Protein AF-A0A1B6ISH2-F1 (afdb_monomer_lite)

pLDDT: mean 96.24, std 3.77, range [68.44, 98.75]

Secondary structure (DSSP, 8-state):
-PPPPTT--THHHHTT-HHHHHHHHHHHTTS-HHHHHHHHHHHHHH--SHHHHTT--HHHHHHHHTTTS-HHHHHHHHHHHHHHHHHS--SSGGGSTT--HHHHHHHHHHTSS-GGG----SHHHHHHHHHHHHHHHHHT--

Sequence (142 aa):
IPPRSPYSLVQEDLFDNPWQLLVATIFLTKTAAKRALPQLHKFLAQYSRPEDILQASYEDIDEYFKPLGLTNTRSHTIMRFTVEFLEKDWKYPRELYGIGKYGDDSYRMFCINEWRQVSPDDIPLTMYRNWLLENADRLGVD

Structure (mmCIF, N/CA/C/O backbone):
data_AF-A0A1B6ISH2-F1
#
_entry.id   AF-A0A1B6ISH2-F1
#
loop_
_atom_site.group_PDB
_atom_site.id
_atom_site.type_symbol
_atom_site.label_atom_id
_atom_site.label_alt_id
_atom_site.label_comp_id
_atom_site.label_asym_id
_atom_site.label_entity_id
_atom_site.label_seq_id
_atom_site.pdbx_PDB_ins_code
_atom_site.Cartn_x
_atom_site.Cartn_y
_atom_site.Cartn_z
_atom_site.occupancy
_atom_site.B_iso_or_equiv
_atom_site.auth_seq_id
_atom_site.auth_comp_id
_atom_site.auth_asym_id
_atom_site.auth_atom_id
_atom_site.pdbx_PDB_model_num
ATOM 1 N N . ILE A 1 1 ? 1.695 -12.691 -12.285 1.00 89.94 1 ILE A N 1
ATOM 2 C CA . ILE A 1 1 ? 2.273 -12.900 -10.935 1.00 89.94 1 ILE A CA 1
ATOM 3 C C . ILE A 1 1 ? 3.598 -12.152 -10.915 1.00 89.94 1 ILE A C 1
ATOM 5 O O . ILE A 1 1 ? 4.427 -12.459 -11.767 1.00 89.94 1 ILE A O 1
ATOM 9 N N . PRO A 1 2 ? 3.784 -11.157 -10.037 1.00 93.81 2 PRO A N 1
ATOM 10 C CA . PRO A 1 2 ? 5.050 -10.442 -9.922 1.00 93.81 2 PRO A CA 1
ATOM 11 C C . PRO A 1 2 ? 6.154 -11.400 -9.433 1.00 93.81 2 PRO A C 1
ATOM 13 O O . PRO A 1 2 ? 5.945 -12.126 -8.458 1.00 93.81 2 PRO A O 1
ATOM 16 N N . PRO A 1 3 ? 7.316 -11.467 -10.105 1.00 96.12 3 PRO A N 1
ATOM 17 C CA . PRO A 1 3 ? 8.380 -12.393 -9.733 1.00 96.12 3 PRO A CA 1
ATOM 18 C C . PRO A 1 3 ? 9.079 -11.958 -8.439 1.00 96.12 3 PRO A C 1
ATOM 20 O O . PRO A 1 3 ? 9.133 -10.772 -8.103 1.00 96.12 3 PRO A O 1
ATOM 23 N N . ARG A 1 4 ? 9.654 -12.930 -7.723 1.00 96.81 4 ARG A N 1
ATOM 24 C CA . ARG A 1 4 ? 10.389 -12.674 -6.479 1.00 96.81 4 ARG A CA 1
ATOM 25 C C . ARG A 1 4 ? 11.733 -12.025 -6.761 1.00 96.81 4 ARG A C 1
ATOM 27 O O . ARG A 1 4 ? 12.538 -12.588 -7.505 1.00 96.81 4 ARG A O 1
ATOM 34 N N . SER A 1 5 ? 11.980 -10.877 -6.145 1.00 97.19 5 SER A N 1
ATOM 35 C CA . SER A 1 5 ? 13.235 -10.146 -6.283 1.00 97.19 5 SER A CA 1
ATOM 36 C C . SER A 1 5 ? 14.203 -10.448 -5.134 1.00 97.19 5 SER A C 1
ATOM 38 O O . SER A 1 5 ? 13.795 -10.925 -4.072 1.00 97.19 5 SER A O 1
ATOM 40 N N . PRO A 1 6 ? 15.492 -10.096 -5.279 1.00 97.69 6 PRO A N 1
ATOM 41 C CA . PRO A 1 6 ? 16.447 -10.116 -4.170 1.00 97.69 6 PRO A CA 1
ATOM 42 C C . PRO A 1 6 ? 16.118 -9.128 -3.034 1.00 97.69 6 PRO A C 1
ATOM 44 O O . PRO A 1 6 ? 16.765 -9.176 -1.990 1.00 97.69 6 PRO A O 1
ATOM 47 N N . TYR A 1 7 ? 15.155 -8.217 -3.224 1.00 96.94 7 TYR A N 1
ATOM 48 C CA . TYR A 1 7 ? 14.840 -7.140 -2.279 1.00 96.94 7 TYR A CA 1
ATOM 49 C C . TYR A 1 7 ? 13.753 -7.507 -1.267 1.00 96.94 7 TYR A C 1
ATOM 51 O O . TYR A 1 7 ? 13.635 -6.822 -0.253 1.00 96.94 7 TYR A O 1
ATOM 59 N N . SER A 1 8 ? 13.001 -8.591 -1.507 1.00 95.56 8 SER A N 1
ATOM 60 C CA . SER A 1 8 ? 11.956 -9.099 -0.603 1.00 95.56 8 SER A CA 1
ATOM 61 C C . SER A 1 8 ? 10.955 -8.017 -0.183 1.00 95.56 8 SER A C 1
ATOM 63 O O . SER A 1 8 ? 10.713 -7.799 1.008 1.00 95.56 8 SER A O 1
ATOM 65 N N . LEU A 1 9 ? 10.407 -7.291 -1.160 1.00 97.81 9 LEU A N 1
ATOM 66 C CA . LEU A 1 9 ? 9.389 -6.284 -0.876 1.00 97.81 9 LEU A CA 1
ATOM 67 C C . LEU A 1 9 ? 8.098 -6.968 -0.423 1.00 97.81 9 LEU A C 1
ATOM 69 O O . LEU A 1 9 ? 7.683 -7.954 -1.021 1.00 97.81 9 LEU A O 1
ATOM 73 N N . VAL A 1 10 ? 7.416 -6.412 0.582 1.00 98.12 10 VAL A N 1
ATOM 74 C CA . VAL A 1 10 ? 6.152 -6.987 1.087 1.00 98.12 10 VAL A CA 1
ATOM 75 C C . VAL A 1 10 ? 5.063 -7.031 0.007 1.00 98.12 1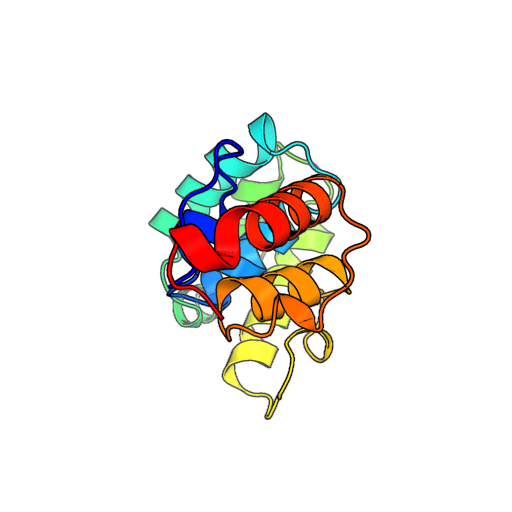0 VAL A C 1
ATOM 77 O O . VAL A 1 10 ? 4.186 -7.886 0.025 1.00 98.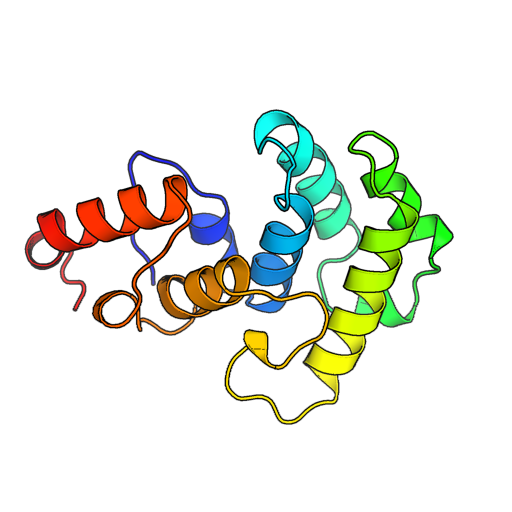12 10 VAL A O 1
ATOM 80 N N . GLN A 1 11 ? 5.142 -6.143 -0.986 1.00 98.44 11 GLN A N 1
ATOM 81 C CA . GLN A 1 11 ? 4.273 -6.142 -2.160 1.00 98.44 11 GLN A CA 1
ATOM 82 C C . GLN A 1 11 ? 4.375 -7.444 -2.974 1.00 98.44 11 GLN A C 1
ATOM 84 O O . GLN A 1 11 ? 3.390 -7.852 -3.582 1.00 98.44 11 GLN A O 1
ATOM 89 N N . GLU A 1 12 ? 5.530 -8.120 -2.962 1.00 98.12 12 GLU A N 1
ATOM 90 C CA . GLU A 1 12 ? 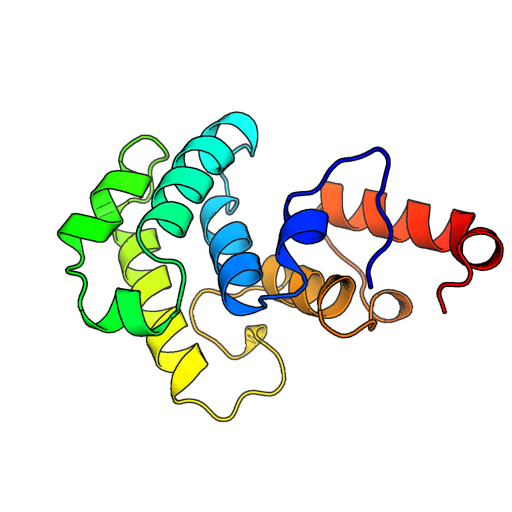5.721 -9.420 -3.619 1.00 98.12 12 GLU A CA 1
ATOM 91 C C . GLU A 1 12 ? 4.936 -10.548 -2.932 1.00 98.12 12 GLU A C 1
ATOM 93 O O . GLU A 1 12 ? 4.721 -11.591 -3.549 1.00 98.12 12 GLU A O 1
ATOM 98 N N . ASP A 1 13 ? 4.557 -10.370 -1.661 1.00 97.69 13 ASP A N 1
ATOM 99 C CA . ASP A 1 13 ? 3.774 -11.331 -0.871 1.00 97.69 13 ASP A CA 1
ATOM 100 C C . ASP A 1 13 ? 2.266 -11.040 -0.913 1.00 97.69 13 ASP A C 1
ATOM 102 O O . ASP A 1 13 ? 1.477 -11.952 -0.706 1.00 97.69 13 ASP A O 1
ATOM 106 N N . LEU A 1 14 ? 1.866 -9.785 -1.152 1.00 98.19 14 LEU A N 1
ATOM 107 C CA . LEU A 1 14 ? 0.476 -9.319 -1.002 1.00 98.19 14 LEU A CA 1
ATOM 108 C C . LEU A 1 14 ? -0.229 -9.004 -2.332 1.00 98.19 14 LEU A C 1
ATOM 110 O O . LEU A 1 14 ? -1.334 -8.465 -2.334 1.00 98.19 14 LEU A O 1
ATOM 114 N N . PHE A 1 15 ? 0.410 -9.267 -3.473 1.00 97.81 15 PHE A N 1
ATOM 115 C CA . PHE A 1 15 ? -0.084 -8.847 -4.791 1.00 97.81 15 PHE A CA 1
ATOM 116 C C . PHE A 1 15 ? -1.440 -9.451 -5.186 1.00 97.81 15 PHE A C 1
ATOM 118 O O . PHE A 1 15 ? -2.149 -8.885 -6.017 1.00 97.81 15 PHE A O 1
ATOM 125 N N . ASP A 1 16 ? -1.781 -10.615 -4.635 1.00 97.31 16 ASP A N 1
ATOM 126 C CA . ASP A 1 16 ? -3.029 -11.334 -4.887 1.00 97.31 16 ASP A CA 1
ATOM 127 C C . ASP A 1 16 ? -4.222 -10.711 -4.150 1.00 97.31 16 ASP A C 1
ATOM 129 O O . ASP A 1 16 ? -5.373 -10.944 -4.523 1.00 97.31 16 ASP A O 1
ATOM 133 N N . ASN A 1 17 ? -3.954 -9.857 -3.158 1.00 98.12 17 ASN A N 1
ATOM 134 C CA . ASN A 1 17 ? -4.952 -9.089 -2.436 1.00 98.12 17 ASN A CA 1
ATOM 135 C C . ASN A 1 17 ? -4.630 -7.582 -2.485 1.00 98.12 17 ASN A C 1
ATOM 137 O O . ASN A 1 17 ? -3.938 -7.051 -1.608 1.00 98.12 17 ASN A O 1
ATOM 141 N N . PRO A 1 18 ? -5.182 -6.850 -3.474 1.00 98.31 18 PRO A N 1
ATOM 142 C CA . PRO A 1 18 ? -4.941 -5.420 -3.629 1.00 98.31 18 PRO A CA 1
ATOM 143 C C . PRO A 1 18 ? -5.224 -4.578 -2.385 1.00 98.31 18 PRO A C 1
ATOM 145 O O . PRO A 1 18 ? -4.503 -3.613 -2.135 1.00 98.31 18 PRO A O 1
ATOM 148 N N . TRP A 1 19 ? -6.240 -4.933 -1.592 1.00 98.75 19 TRP A N 1
ATOM 149 C CA . TRP A 1 19 ? -6.550 -4.211 -0.359 1.00 98.75 19 TRP A CA 1
ATOM 150 C C . TRP A 1 19 ? -5.423 -4.373 0.667 1.00 98.75 19 TRP A C 1
ATOM 152 O O . TRP A 1 19 ? -4.921 -3.370 1.173 1.00 98.75 19 TRP A O 1
ATOM 162 N N . GLN A 1 20 ? -4.955 -5.603 0.914 1.00 98.75 20 GLN A N 1
ATOM 163 C CA . GLN A 1 20 ? -3.847 -5.842 1.848 1.00 98.75 20 GLN A CA 1
ATOM 164 C C . GLN A 1 20 ? -2.553 -5.165 1.383 1.00 98.75 20 GLN A C 1
ATOM 166 O O . GLN A 1 20 ? -1.850 -4.555 2.192 1.00 98.75 20 GLN A O 1
ATOM 171 N N . LEU A 1 21 ? -2.257 -5.211 0.079 1.00 98.75 21 LEU A N 1
ATOM 172 C CA . LEU A 1 21 ? -1.103 -4.522 -0.496 1.00 98.75 21 LEU A CA 1
ATOM 173 C C . LEU A 1 21 ? -1.182 -3.005 -0.273 1.00 98.75 21 LEU A C 1
ATOM 175 O O . LEU A 1 21 ? -0.202 -2.387 0.146 1.00 98.75 21 LEU A O 1
ATOM 179 N N . LEU A 1 22 ? -2.342 -2.390 -0.504 1.00 98.75 22 LEU A N 1
ATOM 180 C CA . LEU A 1 22 ? -2.534 -0.954 -0.290 1.00 98.75 22 LEU A CA 1
ATOM 181 C C . LEU A 1 22 ? -2.480 -0.585 1.199 1.00 98.75 22 LEU A C 1
ATOM 183 O O . LEU A 1 22 ? -1.820 0.396 1.552 1.00 98.75 22 LEU A O 1
ATOM 187 N N . VAL A 1 23 ? -3.044 -1.404 2.091 1.00 98.56 23 VAL A N 1
ATOM 188 C CA . VAL A 1 23 ? -2.864 -1.258 3.547 1.00 98.56 23 VAL A CA 1
ATOM 189 C C . VAL A 1 23 ? -1.380 -1.297 3.921 1.00 98.56 23 VAL A C 1
ATOM 191 O O . VAL A 1 23 ? -0.916 -0.443 4.682 1.00 98.56 23 VAL A O 1
ATOM 194 N N . ALA A 1 24 ? -0.597 -2.212 3.344 1.00 98.50 24 ALA A N 1
ATOM 195 C CA . ALA A 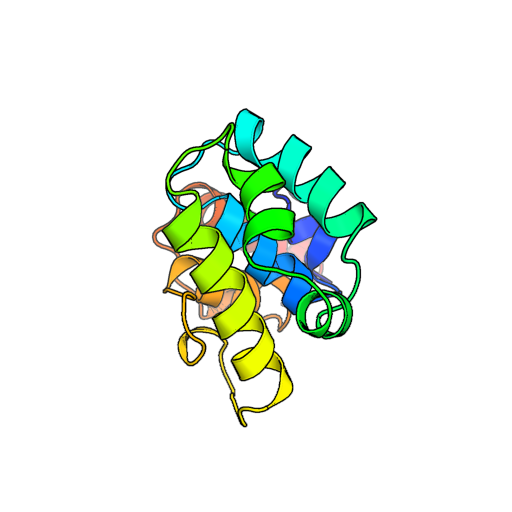1 24 ? 0.845 -2.268 3.575 1.00 98.50 24 ALA A CA 1
ATOM 196 C C . ALA A 1 24 ? 1.542 -0.955 3.180 1.00 98.50 24 ALA A C 1
ATOM 198 O O . ALA A 1 24 ? 2.407 -0.469 3.913 1.00 98.50 24 ALA A O 1
ATOM 199 N N . THR A 1 25 ? 1.123 -0.319 2.080 1.00 98.31 25 THR A N 1
ATOM 200 C CA . THR A 1 25 ? 1.679 0.980 1.654 1.00 98.31 25 THR A CA 1
ATOM 201 C C . THR A 1 25 ? 1.353 2.110 2.643 1.00 98.31 25 THR A C 1
ATOM 203 O O . THR A 1 25 ? 2.205 2.964 2.916 1.00 98.31 25 THR A O 1
ATOM 206 N N . ILE A 1 26 ? 0.171 2.081 3.272 1.00 97.88 26 ILE A N 1
ATOM 207 C CA . ILE A 1 26 ? -0.209 3.016 4.345 1.00 97.88 26 ILE A CA 1
ATOM 208 C C . ILE A 1 26 ? 0.676 2.792 5.584 1.00 97.88 26 ILE A C 1
ATOM 210 O O . ILE A 1 26 ? 1.184 3.754 6.168 1.00 97.88 26 ILE A O 1
ATOM 214 N N . PHE A 1 27 ? 0.940 1.536 5.960 1.00 97.81 27 PHE A N 1
ATOM 215 C CA . PHE A 1 27 ? 1.840 1.195 7.071 1.00 97.81 27 PHE A CA 1
ATOM 216 C C . PHE A 1 27 ? 3.283 1.666 6.840 1.00 97.81 27 PHE A C 1
ATOM 218 O O . PHE A 1 27 ? 3.934 2.118 7.785 1.00 97.81 27 PHE A O 1
ATOM 225 N N . LEU A 1 28 ? 3.770 1.576 5.601 1.00 96.81 28 LEU A N 1
ATOM 226 C CA . LEU A 1 28 ? 5.135 1.943 5.204 1.00 96.81 28 LEU A CA 1
ATOM 227 C C . LEU A 1 28 ? 5.325 3.450 4.974 1.00 96.81 28 LEU A C 1
ATOM 229 O O . LEU A 1 28 ? 6.456 3.932 4.896 1.00 96.81 28 LEU A O 1
ATOM 233 N N . THR A 1 29 ? 4.242 4.229 4.930 1.00 93.00 29 THR A N 1
ATOM 234 C CA . THR A 1 29 ? 4.325 5.679 4.734 1.00 93.00 29 THR A CA 1
ATOM 235 C C . THR A 1 29 ? 5.113 6.333 5.871 1.00 93.00 29 THR A C 1
ATOM 237 O O . THR A 1 29 ? 4.724 6.279 7.041 1.00 93.00 29 THR A O 1
ATOM 240 N N . LYS A 1 30 ? 6.251 6.951 5.518 1.00 90.38 30 LYS A N 1
ATOM 241 C CA . LYS A 1 30 ? 7.195 7.601 6.449 1.00 90.38 30 LYS A CA 1
ATOM 242 C C . LYS A 1 30 ? 7.644 6.698 7.612 1.00 90.38 30 LYS A C 1
ATOM 244 O O . LYS A 1 30 ? 8.052 7.198 8.658 1.00 90.38 30 LYS A O 1
ATOM 249 N N . THR A 1 31 ? 7.587 5.376 7.437 1.00 93.44 31 THR A N 1
ATOM 250 C CA . THR A 1 31 ? 7.901 4.398 8.483 1.00 93.44 31 THR A CA 1
ATOM 251 C C . THR A 1 31 ? 8.827 3.325 7.925 1.00 93.44 31 THR A C 1
ATOM 253 O O . THR A 1 31 ? 8.524 2.687 6.925 1.00 93.44 31 THR A O 1
ATOM 256 N N . ALA A 1 32 ? 9.958 3.082 8.591 1.00 94.25 32 ALA A N 1
ATOM 257 C CA . ALA A 1 32 ? 10.883 2.032 8.174 1.00 94.25 32 ALA A CA 1
ATOM 258 C C . ALA A 1 32 ? 10.217 0.644 8.223 1.00 94.25 32 ALA A C 1
ATOM 260 O O . ALA A 1 32 ? 9.622 0.278 9.243 1.00 94.25 32 ALA A O 1
ATOM 261 N N . ALA A 1 33 ? 10.402 -0.158 7.169 1.00 95.62 33 ALA A N 1
ATOM 262 C CA . ALA A 1 33 ? 9.811 -1.493 7.039 1.00 95.62 33 ALA A CA 1
ATOM 263 C C . ALA A 1 33 ? 10.065 -2.385 8.266 1.00 95.62 33 ALA A C 1
ATOM 265 O O . ALA A 1 33 ? 9.136 -2.990 8.792 1.00 95.62 33 ALA A O 1
ATOM 266 N N . LYS A 1 34 ? 11.285 -2.365 8.822 1.00 96.12 34 LYS A N 1
ATOM 267 C CA . LYS A 1 34 ? 11.650 -3.122 10.037 1.00 96.12 34 LYS A CA 1
ATOM 268 C C . LYS A 1 34 ? 10.720 -2.861 11.233 1.00 96.12 34 LYS A C 1
ATOM 270 O O . LYS A 1 34 ? 10.548 -3.740 12.071 1.00 96.12 34 LYS A O 1
ATOM 275 N N . ARG A 1 35 ? 10.141 -1.659 11.337 1.00 96.50 35 ARG A N 1
ATOM 276 C CA . ARG A 1 35 ? 9.168 -1.307 12.383 1.00 96.50 35 ARG A CA 1
ATOM 277 C C . ARG A 1 35 ? 7.731 -1.572 11.941 1.00 96.50 35 ARG A C 1
ATOM 279 O O . ARG A 1 35 ? 6.943 -2.045 12.752 1.00 96.50 35 ARG A O 1
ATOM 286 N N . ALA A 1 36 ? 7.402 -1.259 10.689 1.00 97.38 36 ALA A N 1
ATOM 287 C CA . ALA A 1 36 ? 6.044 -1.367 10.162 1.00 97.38 36 ALA A CA 1
ATOM 288 C C . ALA A 1 36 ? 5.581 -2.822 9.991 1.00 97.38 36 ALA A C 1
ATOM 290 O O . ALA A 1 36 ? 4.481 -3.154 10.424 1.00 97.38 36 ALA A O 1
ATOM 291 N N . LEU A 1 37 ? 6.419 -3.692 9.416 1.00 97.88 37 LEU A N 1
ATOM 292 C CA . LEU A 1 37 ? 6.029 -5.053 9.029 1.00 97.88 37 LEU A CA 1
ATOM 293 C C . LEU A 1 37 ? 5.526 -5.910 10.203 1.00 97.88 37 LEU A C 1
ATOM 295 O O . LEU A 1 37 ? 4.467 -6.513 10.062 1.00 97.88 37 LEU A O 1
ATOM 299 N N . PRO A 1 38 ? 6.163 -5.926 11.395 1.00 98.19 38 PRO A N 1
ATOM 300 C CA . PRO A 1 38 ? 5.627 -6.683 12.526 1.00 98.19 38 PRO A CA 1
ATOM 301 C C . PRO A 1 38 ? 4.216 -6.254 12.950 1.00 98.19 38 PRO A C 1
ATOM 303 O O . PRO A 1 38 ? 3.437 -7.092 13.395 1.00 98.19 38 PRO A O 1
ATOM 306 N N . GLN A 1 39 ? 3.881 -4.964 12.832 1.00 98.31 39 GLN A N 1
ATOM 307 C CA . GLN A 1 39 ? 2.536 -4.471 13.148 1.00 98.31 39 GLN A CA 1
ATOM 308 C C . GLN A 1 39 ? 1.557 -4.740 12.011 1.00 98.31 39 GLN A C 1
ATOM 310 O O . GLN A 1 39 ? 0.431 -5.136 12.282 1.00 98.31 39 GLN A O 1
ATOM 315 N N . LEU A 1 40 ? 2.000 -4.606 10.759 1.00 98.38 40 LEU A N 1
ATOM 316 C CA . LEU A 1 40 ? 1.214 -4.974 9.586 1.00 98.38 40 LEU A CA 1
ATOM 317 C C . LEU A 1 40 ? 0.799 -6.450 9.638 1.00 98.38 40 LEU A C 1
ATOM 319 O O . LEU A 1 40 ? -0.364 -6.754 9.429 1.00 98.38 40 LEU A O 1
ATOM 323 N N . HIS A 1 41 ? 1.712 -7.368 9.966 1.00 98.38 41 HIS A N 1
ATOM 324 C CA . HIS A 1 41 ? 1.376 -8.791 10.064 1.00 98.38 41 HIS A CA 1
ATOM 325 C C . HIS A 1 41 ? 0.353 -9.075 11.168 1.00 98.38 41 HIS A C 1
ATOM 327 O O . HIS A 1 41 ? -0.561 -9.864 10.957 1.00 98.38 41 HIS A O 1
ATOM 333 N N . LYS A 1 42 ? 0.469 -8.413 12.328 1.00 98.38 42 LYS A N 1
ATOM 334 C CA . LYS A 1 42 ? -0.543 -8.511 13.392 1.00 98.38 42 LYS A CA 1
ATOM 335 C C . LYS A 1 42 ? -1.888 -7.955 12.934 1.00 98.38 42 LYS A C 1
ATOM 337 O O . LYS A 1 42 ? -2.910 -8.583 13.176 1.00 98.38 42 LYS A O 1
ATOM 342 N N . PHE A 1 43 ? -1.867 -6.808 12.260 1.00 98.38 43 PHE A N 1
ATOM 343 C CA . PHE A 1 43 ? -3.057 -6.169 11.715 1.00 98.38 43 PHE A CA 1
ATOM 344 C C . PHE A 1 43 ? -3.754 -7.084 10.705 1.00 98.38 43 PHE A C 1
ATOM 346 O O . PHE A 1 43 ? -4.936 -7.342 10.861 1.00 98.38 43 PHE A O 1
ATOM 353 N N . LEU A 1 44 ? -3.029 -7.641 9.732 1.00 98.31 44 LEU A N 1
ATOM 354 C CA . LEU A 1 44 ? -3.593 -8.518 8.697 1.00 98.31 44 LEU A CA 1
ATOM 355 C C . LEU A 1 44 ? -4.013 -9.898 9.221 1.00 98.31 44 LEU A C 1
ATOM 357 O O . LEU A 1 44 ? -4.884 -10.535 8.635 1.00 98.31 44 LEU A O 1
ATOM 361 N N . ALA A 1 45 ? -3.424 -10.362 10.327 1.00 98.00 45 ALA A N 1
ATOM 362 C CA . ALA A 1 45 ? -3.890 -11.564 11.014 1.00 98.00 45 ALA A CA 1
ATOM 363 C C . ALA A 1 45 ? -5.252 -11.351 11.696 1.00 98.00 45 ALA A C 1
ATOM 365 O O . ALA A 1 45 ? -6.029 -12.296 11.797 1.00 98.00 45 ALA A O 1
ATOM 366 N N . GLN A 1 46 ? -5.534 -10.126 12.156 1.00 98.00 46 GLN A N 1
ATOM 367 C CA . GLN A 1 46 ? -6.813 -9.755 12.763 1.00 98.00 46 GLN A CA 1
ATOM 368 C C . GLN A 1 46 ? -7.853 -9.315 11.721 1.00 98.00 46 GLN A C 1
ATOM 370 O O . GLN A 1 46 ? -9.022 -9.672 11.832 1.00 98.00 46 GLN A O 1
ATOM 375 N N . TYR A 1 47 ? -7.427 -8.537 10.726 1.00 97.88 47 TYR A N 1
ATOM 376 C CA . TYR A 1 47 ? -8.246 -7.952 9.668 1.00 97.88 47 TYR A CA 1
ATOM 377 C C . TYR A 1 47 ? -7.727 -8.449 8.321 1.00 97.88 47 TYR A C 1
ATOM 379 O O . TYR A 1 47 ? -6.864 -7.840 7.686 1.00 97.88 47 TYR A O 1
ATOM 387 N N . SER A 1 48 ? -8.231 -9.606 7.910 1.00 95.56 48 SER A N 1
ATOM 388 C CA . SER A 1 48 ? -7.794 -10.280 6.684 1.00 95.56 48 SER A CA 1
ATOM 389 C C . SER A 1 48 ? -8.534 -9.773 5.446 1.00 95.56 48 SER A C 1
ATOM 391 O O . SER A 1 48 ? -8.042 -9.902 4.319 1.00 95.56 48 SER A O 1
ATOM 393 N N . ARG A 1 49 ? -9.710 -9.175 5.656 1.00 97.00 49 ARG A N 1
ATOM 394 C CA . ARG A 1 49 ? -10.612 -8.681 4.626 1.00 97.00 49 ARG A CA 1
ATOM 395 C C . ARG A 1 49 ? -11.005 -7.223 4.878 1.00 97.00 49 ARG A C 1
ATOM 397 O O . ARG A 1 49 ? -11.075 -6.803 6.034 1.00 97.00 49 ARG A O 1
ATOM 404 N N . PRO A 1 50 ? -11.340 -6.460 3.824 1.00 97.62 50 PRO A N 1
ATOM 405 C CA . PRO A 1 50 ? -11.793 -5.081 3.983 1.00 97.62 50 PRO A CA 1
ATOM 406 C C . PRO A 1 50 ? -13.061 -4.963 4.845 1.00 97.62 50 PRO A C 1
ATOM 408 O O . PRO A 1 50 ? -13.192 -4.007 5.605 1.00 97.62 50 PRO A O 1
ATOM 411 N N . GLU A 1 51 ? -13.975 -5.936 4.801 1.00 97.50 51 GLU A N 1
ATOM 412 C CA . GLU A 1 51 ? -15.207 -5.897 5.600 1.00 97.50 51 GLU A CA 1
ATOM 413 C C . GLU A 1 51 ? -14.951 -6.008 7.110 1.00 97.50 51 GLU A C 1
ATOM 415 O O . GLU A 1 51 ? -15.753 -5.501 7.896 1.00 97.50 51 GLU A O 1
ATOM 420 N N . ASP A 1 52 ? -13.820 -6.593 7.520 1.00 97.56 52 ASP A N 1
ATOM 421 C CA . ASP A 1 52 ? -13.441 -6.691 8.933 1.00 97.56 52 ASP A CA 1
ATOM 422 C C . ASP A 1 52 ? -13.227 -5.285 9.538 1.00 97.56 52 ASP A C 1
ATOM 424 O O . ASP A 1 52 ? -13.519 -5.051 10.711 1.00 97.56 52 ASP A O 1
ATOM 428 N N . ILE A 1 53 ? -12.785 -4.315 8.724 1.00 97.56 53 ILE A N 1
ATOM 429 C CA . ILE A 1 53 ? -12.589 -2.915 9.139 1.00 97.56 53 ILE A CA 1
ATOM 430 C C . ILE A 1 53 ? -13.911 -2.200 9.395 1.00 97.56 53 ILE A C 1
ATOM 432 O O . ILE A 1 53 ? -13.969 -1.331 10.261 1.00 97.56 53 ILE A O 1
ATOM 436 N N . LEU A 1 54 ? -14.982 -2.569 8.688 1.00 94.25 54 LEU A N 1
ATOM 437 C CA . LEU A 1 54 ? -16.297 -1.944 8.864 1.00 94.25 54 LEU A CA 1
ATOM 438 C C . LEU A 1 54 ? -16.909 -2.239 10.241 1.00 94.25 54 LEU A C 1
ATOM 440 O O . LEU A 1 54 ? -17.842 -1.557 10.654 1.00 94.25 54 LEU A O 1
ATOM 444 N N . GLN A 1 55 ? -16.398 -3.261 10.931 1.00 94.81 55 GLN A N 1
ATOM 445 C CA . GLN A 1 55 ? -16.817 -3.649 12.279 1.00 94.81 55 GLN A CA 1
ATOM 446 C C . GLN A 1 55 ? -15.834 -3.190 13.367 1.00 94.81 55 GLN A C 1
ATOM 448 O O . GLN A 1 55 ? -16.113 -3.373 14.551 1.00 94.81 55 GLN A O 1
ATOM 453 N N . ALA A 1 56 ? -14.686 -2.621 12.991 1.00 95.94 56 ALA A N 1
ATOM 454 C CA . ALA A 1 56 ? -13.674 -2.148 13.929 1.00 95.94 56 ALA A CA 1
ATOM 455 C C . ALA A 1 56 ? -13.977 -0.721 14.412 1.00 95.94 56 ALA A C 1
ATOM 457 O O . ALA A 1 56 ? -14.605 0.068 13.706 1.00 95.94 56 ALA A O 1
ATOM 458 N N . SER A 1 57 ? -13.486 -0.366 15.599 1.00 96.12 57 SER A N 1
ATOM 459 C CA . SER A 1 57 ? -13.415 1.031 16.040 1.00 96.12 57 SER A CA 1
ATOM 460 C C . SER A 1 57 ? -12.093 1.688 15.613 1.00 96.12 57 SER A C 1
ATOM 462 O O . SER A 1 57 ? -11.125 1.004 15.261 1.00 96.12 57 SER A O 1
ATOM 464 N N . TYR A 1 58 ? -12.020 3.024 15.657 1.00 94.31 58 TYR A N 1
ATOM 465 C CA . TYR A 1 58 ? -10.750 3.731 15.439 1.00 94.31 58 TYR A CA 1
ATOM 466 C C . TYR A 1 58 ? -9.715 3.325 16.492 1.00 94.31 58 TYR A C 1
ATOM 468 O O . TYR A 1 58 ? -8.546 3.135 16.161 1.00 94.31 58 TYR A O 1
ATOM 476 N N . GLU A 1 59 ? -10.159 3.146 17.736 1.00 95.12 59 GLU A N 1
ATOM 477 C CA . GLU A 1 59 ? -9.339 2.769 18.879 1.00 95.12 59 GLU A CA 1
ATOM 478 C C . GLU A 1 59 ? -8.693 1.390 18.686 1.00 95.12 59 GLU A C 1
ATOM 480 O O . GLU A 1 59 ? -7.501 1.237 18.957 1.00 95.12 59 GLU A O 1
ATOM 485 N N . ASP A 1 60 ? -9.433 0.415 18.143 1.00 95.88 60 ASP A N 1
ATOM 486 C CA . ASP A 1 60 ? -8.891 -0.917 17.842 1.00 95.88 60 ASP A CA 1
ATOM 487 C C . ASP A 1 60 ? -7.762 -0.843 16.803 1.00 95.88 60 ASP A C 1
ATOM 489 O O . ASP A 1 60 ? -6.725 -1.498 16.932 1.00 95.88 60 ASP A O 1
ATOM 493 N N . ILE A 1 61 ? -7.940 -0.014 15.770 1.00 96.62 61 ILE A N 1
ATOM 494 C CA . ILE A 1 61 ? -6.954 0.163 14.696 1.00 96.62 61 ILE A CA 1
ATOM 495 C C . ILE A 1 61 ? -5.750 0.986 15.183 1.00 96.62 61 ILE A C 1
ATOM 497 O O . ILE A 1 61 ? -4.609 0.730 14.781 1.00 96.62 61 ILE A O 1
ATOM 501 N N . ASP A 1 62 ? -5.972 1.959 16.066 1.00 95.69 62 ASP A N 1
ATOM 502 C CA . ASP A 1 62 ? -4.924 2.804 16.637 1.00 95.69 62 ASP A CA 1
ATOM 503 C C . ASP A 1 62 ? -3.846 1.980 17.359 1.00 95.69 62 ASP A C 1
ATOM 505 O O . ASP A 1 62 ? -2.661 2.328 17.288 1.00 95.69 62 ASP A O 1
ATOM 509 N N . GLU A 1 63 ? -4.202 0.859 17.998 1.00 96.00 63 GLU A N 1
ATOM 510 C CA . GLU A 1 63 ? -3.250 -0.011 18.707 1.00 96.00 63 GLU A CA 1
ATOM 511 C C . GLU A 1 63 ? -2.063 -0.450 17.832 1.00 96.00 63 GLU A C 1
ATOM 513 O O . GLU A 1 63 ? -0.914 -0.468 18.289 1.00 96.00 63 GLU A O 1
ATOM 518 N N . TYR A 1 64 ? -2.301 -0.717 16.546 1.00 96.62 64 TYR A N 1
ATOM 519 C CA . TYR A 1 64 ? -1.263 -1.144 15.599 1.00 96.62 64 TYR A CA 1
ATOM 520 C C . TYR A 1 64 ? -0.315 -0.006 15.207 1.00 96.62 64 TYR A C 1
ATOM 522 O O . TYR A 1 64 ? 0.824 -0.232 14.779 1.00 96.62 64 TYR A O 1
ATOM 530 N N . PHE A 1 65 ? -0.761 1.237 15.373 1.00 94.56 65 PHE A N 1
ATOM 531 C CA . PHE A 1 65 ? -0.030 2.424 14.957 1.00 94.56 65 PHE A CA 1
ATOM 532 C C . PHE A 1 65 ? 0.659 3.169 16.098 1.00 94.56 65 PHE A C 1
ATOM 534 O O . PHE A 1 65 ? 1.660 3.844 15.830 1.00 94.56 65 PHE A O 1
ATOM 541 N N . LYS A 1 66 ? 0.230 2.976 17.354 1.00 92.56 66 LYS A N 1
ATOM 542 C CA . LYS A 1 66 ? 0.897 3.503 18.559 1.00 92.56 66 LYS A CA 1
ATOM 543 C C . LYS A 1 66 ? 2.426 3.364 18.534 1.00 92.56 66 LYS A C 1
ATOM 545 O O . LYS A 1 66 ? 3.104 4.370 18.751 1.00 92.56 66 LYS A O 1
ATOM 550 N N . PRO A 1 67 ? 3.018 2.193 18.216 1.00 91.44 67 PRO A N 1
ATOM 551 C CA . PRO A 1 67 ? 4.470 2.046 18.226 1.00 91.44 67 PRO A CA 1
ATOM 552 C C . PRO A 1 67 ? 5.170 2.646 17.002 1.00 91.44 67 PRO A C 1
ATOM 554 O O . PRO A 1 67 ? 6.400 2.634 16.973 1.00 91.44 67 PRO A O 1
ATOM 557 N N . LEU A 1 68 ? 4.452 3.132 15.980 1.00 91.38 68 LEU A N 1
ATOM 558 C CA . LEU A 1 68 ? 5.056 3.697 14.763 1.00 91.38 68 LEU A CA 1
ATOM 559 C C . LEU A 1 68 ? 4.815 5.214 14.605 1.00 91.38 68 LEU A C 1
ATOM 561 O O . LEU A 1 68 ? 5.542 5.845 13.843 1.00 91.38 68 LEU A O 1
ATOM 565 N N . GLY A 1 69 ? 3.875 5.806 15.354 1.00 86.25 69 GLY A N 1
ATOM 566 C CA . GLY A 1 69 ? 3.526 7.235 15.297 1.00 86.25 69 GLY A CA 1
ATOM 567 C C . GLY A 1 69 ? 2.414 7.548 14.289 1.00 86.25 69 GLY A C 1
ATOM 568 O O . GLY A 1 69 ? 1.904 6.650 13.631 1.00 86.25 69 GLY A O 1
ATOM 569 N N . LEU A 1 70 ? 1.999 8.815 14.161 1.00 84.06 70 LEU A N 1
ATOM 570 C CA . LEU A 1 70 ? 0.905 9.229 13.253 1.00 84.06 70 LEU A CA 1
ATOM 571 C C . LEU A 1 70 ? -0.388 8.406 13.432 1.00 84.06 70 LEU A C 1
ATOM 573 O O . LEU A 1 70 ? -1.080 8.120 12.456 1.00 84.06 70 LEU A O 1
ATOM 577 N N . THR A 1 71 ? -0.661 7.979 14.666 1.00 82.19 71 THR A N 1
ATOM 578 C CA . THR A 1 71 ? -1.661 6.960 15.007 1.00 82.19 71 THR A CA 1
ATOM 579 C C . THR A 1 71 ? -3.036 7.304 14.447 1.00 82.19 71 THR A C 1
ATOM 581 O O . THR A 1 71 ? -3.473 6.676 13.485 1.00 82.19 71 THR A O 1
ATOM 584 N N . ASN A 1 72 ? -3.626 8.396 14.936 1.00 85.44 72 ASN A N 1
ATOM 585 C CA . ASN A 1 72 ? -4.982 8.798 14.575 1.00 85.44 72 ASN A CA 1
ATOM 586 C C . ASN A 1 72 ? -5.104 9.081 13.073 1.00 85.44 72 ASN A C 1
ATOM 588 O O . ASN A 1 72 ? -6.086 8.724 12.439 1.00 85.44 72 ASN A O 1
ATOM 592 N N . THR A 1 73 ? -4.088 9.699 12.460 1.00 91.12 73 THR A N 1
ATOM 593 C CA . THR A 1 73 ? -4.116 9.972 11.017 1.00 91.12 73 THR A CA 1
ATOM 594 C C . THR A 1 73 ? -4.175 8.680 10.207 1.00 91.12 73 THR A C 1
ATOM 596 O O . THR A 1 73 ? -4.914 8.612 9.227 1.00 91.12 73 THR A O 1
ATOM 599 N N . ARG A 1 74 ? -3.416 7.648 10.593 1.00 92.06 74 ARG A N 1
ATOM 600 C CA . ARG A 1 74 ? -3.350 6.389 9.841 1.00 92.06 74 ARG A CA 1
ATOM 601 C C . ARG A 1 74 ? -4.540 5.471 10.090 1.00 92.06 74 ARG A C 1
ATOM 603 O O . ARG A 1 74 ? -5.004 4.883 9.119 1.00 92.06 74 ARG A O 1
ATOM 610 N N . SER A 1 75 ? -5.089 5.402 11.302 1.00 94.31 75 SER A N 1
ATOM 611 C CA . SER A 1 75 ? -6.348 4.679 11.541 1.00 94.31 75 SER A CA 1
ATOM 612 C C . SER A 1 75 ? -7.502 5.292 10.756 1.00 94.31 75 SER A C 1
ATOM 614 O O . SER A 1 75 ? -8.193 4.584 10.026 1.00 94.31 75 SER A O 1
ATOM 616 N N . HIS A 1 76 ? -7.624 6.623 10.784 1.00 95.81 76 HIS A N 1
ATOM 617 C CA . HIS A 1 76 ? -8.624 7.340 9.995 1.00 95.81 76 HIS A CA 1
ATOM 618 C C . HIS A 1 76 ? -8.437 7.123 8.498 1.00 95.81 76 HIS A C 1
ATOM 620 O O . HIS A 1 76 ? -9.408 6.970 7.756 1.00 95.81 76 HIS A O 1
ATOM 626 N N . THR A 1 77 ? -7.179 7.070 8.062 1.00 97.50 77 THR A N 1
ATOM 627 C CA . THR A 1 77 ? -6.849 6.769 6.674 1.00 97.50 77 THR A CA 1
ATOM 628 C C . THR A 1 77 ? -7.285 5.364 6.299 1.00 97.50 77 THR A C 1
ATOM 630 O O . THR A 1 77 ? -7.986 5.243 5.309 1.00 97.50 77 THR A O 1
ATOM 633 N N . ILE A 1 78 ? -6.953 4.332 7.084 1.00 97.88 78 ILE A N 1
ATOM 634 C CA . ILE A 1 78 ? -7.360 2.946 6.804 1.00 97.88 78 ILE A CA 1
ATOM 635 C C . ILE A 1 78 ? -8.876 2.802 6.740 1.00 97.88 78 ILE A C 1
ATOM 637 O O . ILE A 1 78 ? -9.370 2.183 5.798 1.00 97.88 78 ILE A O 1
ATOM 641 N N . MET A 1 79 ? -9.615 3.358 7.704 1.00 97.69 79 MET A N 1
ATOM 642 C CA . MET A 1 79 ? -11.072 3.210 7.719 1.00 97.69 79 MET A CA 1
ATOM 643 C C . MET A 1 79 ? -11.699 3.866 6.493 1.00 97.69 79 MET A C 1
ATOM 645 O O . MET A 1 79 ? -12.428 3.211 5.751 1.00 97.69 79 MET A O 1
ATOM 649 N N . ARG A 1 80 ? -11.353 5.129 6.213 1.00 98.25 80 ARG A N 1
ATOM 650 C CA . ARG A 1 80 ? -11.898 5.837 5.051 1.00 98.25 80 ARG A CA 1
ATOM 651 C C . ARG A 1 80 ? -11.452 5.217 3.725 1.00 98.25 80 ARG A C 1
ATOM 653 O O . ARG A 1 80 ? -12.279 5.052 2.837 1.00 98.25 80 ARG A O 1
ATOM 660 N N . PHE A 1 81 ? -10.174 4.854 3.606 1.00 98.50 81 PHE A N 1
ATOM 661 C CA . PHE A 1 81 ? -9.642 4.109 2.463 1.00 98.50 81 PHE A CA 1
ATOM 662 C C . PHE A 1 81 ? -10.461 2.844 2.211 1.00 98.50 81 PHE A C 1
ATOM 664 O O . PHE A 1 81 ? -10.851 2.596 1.080 1.00 98.50 81 PHE A O 1
ATOM 671 N N . THR A 1 82 ? -10.738 2.062 3.256 1.00 98.62 82 THR A N 1
ATOM 672 C CA . THR A 1 82 ? -11.415 0.768 3.123 1.00 98.62 82 THR A CA 1
ATOM 673 C C . THR A 1 82 ? -12.875 0.925 2.710 1.00 98.62 82 THR A C 1
ATOM 675 O O . THR A 1 82 ? -13.343 0.172 1.861 1.00 98.62 82 THR A O 1
ATOM 678 N N . VAL A 1 83 ? -13.574 1.935 3.237 1.00 98.38 83 VAL A N 1
ATOM 679 C CA . VAL A 1 83 ? -14.929 2.282 2.779 1.00 98.38 83 VAL A CA 1
ATOM 680 C C . VAL A 1 83 ? -14.909 2.677 1.301 1.00 98.38 83 VAL A C 1
ATOM 682 O O . VAL A 1 83 ? -15.635 2.095 0.500 1.00 98.38 83 VAL A O 1
ATOM 685 N N . GLU A 1 84 ? -14.029 3.604 0.902 1.00 98.62 84 GLU A N 1
ATOM 686 C CA . GLU A 1 84 ? -13.931 4.018 -0.503 1.00 98.62 84 GLU A CA 1
ATOM 687 C C . GLU A 1 84 ? -13.497 2.855 -1.416 1.00 98.62 84 GLU A C 1
ATOM 689 O O . GLU A 1 84 ? -13.984 2.754 -2.536 1.00 98.62 84 GLU A O 1
ATOM 694 N N . PHE A 1 85 ? -12.637 1.949 -0.942 1.00 98.69 85 PHE A N 1
ATOM 695 C CA . PHE A 1 85 ? -12.206 0.760 -1.682 1.00 98.69 85 PHE A CA 1
ATOM 696 C C . PHE A 1 85 ? -13.381 -0.167 -2.025 1.00 98.69 85 PHE A C 1
ATOM 698 O O . PHE A 1 85 ? -13.390 -0.739 -3.115 1.00 98.69 85 PHE A O 1
ATOM 705 N N . LEU A 1 86 ? -14.346 -0.318 -1.110 1.00 98.38 86 LEU A N 1
ATOM 706 C CA . LEU A 1 86 ? -15.509 -1.195 -1.275 1.00 98.38 86 LEU A CA 1
ATOM 707 C C . LEU A 1 86 ? -16.651 -0.547 -2.064 1.00 98.38 86 LEU A C 1
ATOM 709 O O . LEU A 1 86 ? -17.361 -1.244 -2.786 1.00 98.38 86 LEU A O 1
ATOM 713 N N . GLU A 1 87 ? -16.862 0.757 -1.891 1.00 98.06 87 GLU A N 1
ATOM 714 C CA . GLU A 1 87 ? -18.088 1.425 -2.348 1.00 98.06 87 GLU A CA 1
ATOM 715 C C . GLU A 1 87 ? -17.896 2.304 -3.588 1.00 98.06 87 GLU A C 1
ATOM 717 O O . GLU A 1 87 ? -18.852 2.542 -4.329 1.00 98.06 87 GLU A O 1
ATOM 722 N N . LYS A 1 88 ? -16.686 2.825 -3.821 1.00 97.94 88 LYS A N 1
ATOM 723 C CA . LYS A 1 88 ? -16.420 3.711 -4.958 1.00 97.94 88 LYS A CA 1
ATOM 724 C C . LYS A 1 88 ? -16.208 2.892 -6.230 1.00 97.94 88 LYS A C 1
ATOM 726 O O . LYS A 1 88 ? -15.555 1.856 -6.208 1.00 97.94 88 LYS A O 1
ATOM 731 N N . ASP A 1 89 ? -16.681 3.407 -7.360 1.00 97.75 89 ASP A N 1
ATOM 732 C CA . ASP A 1 89 ? -16.259 2.929 -8.679 1.00 97.75 89 ASP A CA 1
ATOM 733 C C . ASP A 1 89 ? -14.919 3.593 -9.031 1.00 97.75 89 ASP A C 1
ATOM 735 O O . ASP A 1 89 ? -14.877 4.750 -9.453 1.00 97.75 89 ASP A O 1
ATOM 739 N N . TRP A 1 90 ? -13.814 2.912 -8.728 1.00 98.25 90 TRP A N 1
ATOM 740 C CA . TRP A 1 90 ? -12.452 3.400 -8.947 1.00 98.25 90 TRP A CA 1
ATOM 741 C C . TRP A 1 90 ? -11.716 2.501 -9.939 1.00 98.25 90 TRP A C 1
ATOM 743 O O . TRP A 1 90 ? -11.886 1.283 -9.948 1.00 98.25 90 TRP A O 1
ATOM 753 N N . LYS A 1 91 ? -10.851 3.102 -10.762 1.00 97.62 91 LYS A N 1
ATOM 754 C CA . LYS A 1 91 ? -10.004 2.367 -11.709 1.00 97.62 91 LYS A CA 1
ATOM 755 C C . LYS A 1 91 ? -8.587 2.194 -11.178 1.00 97.62 91 LYS A C 1
ATOM 757 O O . LYS A 1 91 ? -7.997 1.127 -11.326 1.00 97.62 91 LYS A O 1
ATOM 762 N N . TYR A 1 92 ? -8.038 3.243 -10.571 1.00 98.50 92 TYR A N 1
ATOM 763 C CA . TYR A 1 92 ? -6.722 3.222 -9.940 1.00 98.50 92 TYR A CA 1
ATOM 764 C C . TYR A 1 92 ? -6.829 3.658 -8.481 1.00 98.50 92 TYR A C 1
ATOM 766 O O . TYR A 1 92 ? -7.589 4.573 -8.157 1.00 98.50 92 TYR A O 1
ATOM 774 N N . PRO A 1 93 ? -6.055 3.056 -7.566 1.00 98.44 93 PRO A N 1
ATOM 775 C CA . PRO A 1 93 ? -6.262 3.291 -6.149 1.00 98.44 93 PRO A CA 1
ATOM 776 C C . PRO A 1 93 ? -5.826 4.692 -5.719 1.00 98.44 93 PRO A C 1
ATOM 778 O O . PRO A 1 93 ? -6.245 5.119 -4.657 1.00 98.44 93 PRO A O 1
ATOM 781 N N . ARG A 1 94 ? -5.085 5.462 -6.536 1.00 98.19 94 ARG A N 1
ATOM 782 C CA . ARG A 1 94 ? -4.863 6.908 -6.301 1.00 98.19 94 ARG A CA 1
ATOM 783 C C . ARG A 1 94 ? -6.162 7.707 -6.141 1.00 98.19 94 ARG A C 1
ATOM 785 O O . ARG A 1 94 ? -6.159 8.795 -5.572 1.00 98.19 94 ARG A O 1
ATOM 792 N N . GLU A 1 95 ? -7.264 7.199 -6.681 1.00 98.50 95 GLU A N 1
ATOM 793 C CA . GLU A 1 95 ? -8.588 7.796 -6.530 1.00 98.50 95 GLU A CA 1
ATOM 794 C C . GLU A 1 95 ? -9.168 7.606 -5.122 1.00 98.50 95 GLU A C 1
ATOM 796 O O . GLU A 1 95 ? -10.156 8.263 -4.786 1.00 98.50 95 GLU A O 1
ATOM 801 N N . LEU A 1 96 ? -8.586 6.713 -4.320 1.00 98.69 96 LEU A N 1
ATOM 802 C CA . LEU A 1 96 ? -9.014 6.373 -2.970 1.00 98.69 96 LEU A CA 1
ATOM 803 C C . LEU A 1 96 ? -8.271 7.214 -1.939 1.00 98.69 96 LEU A C 1
ATOM 805 O O . LEU A 1 96 ? -7.067 7.471 -2.042 1.00 98.69 96 LEU A O 1
ATOM 809 N N . TYR A 1 97 ? -8.991 7.615 -0.897 1.00 98.38 97 TYR A N 1
ATOM 810 C CA . TYR A 1 97 ? -8.422 8.386 0.19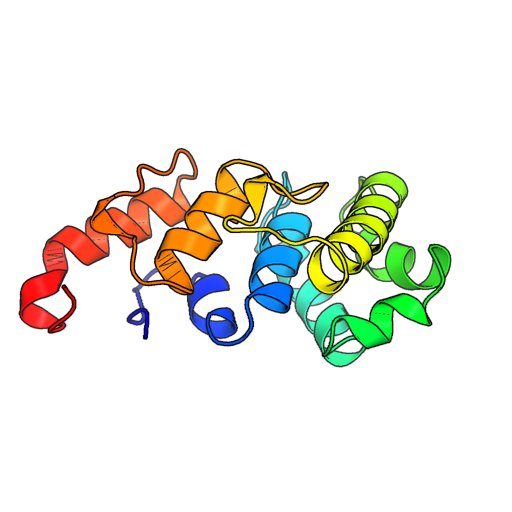3 1.00 98.38 97 TYR A CA 1
ATOM 811 C C . TYR A 1 97 ? -7.187 7.706 0.798 1.00 98.38 97 TYR A C 1
ATOM 813 O O . TYR A 1 97 ? -7.197 6.523 1.122 1.00 98.38 97 TYR A O 1
ATOM 821 N N . GLY A 1 98 ? -6.118 8.482 0.986 1.00 96.81 98 GLY A N 1
ATOM 822 C CA . GLY A 1 98 ? -4.883 8.007 1.612 1.00 96.81 98 GLY A CA 1
ATOM 823 C C . GLY A 1 98 ? -3.900 7.301 0.684 1.00 96.81 98 GLY A C 1
ATOM 824 O O . GLY A 1 98 ? -2.751 7.100 1.080 1.00 96.81 98 GLY A O 1
ATOM 825 N N . ILE A 1 99 ? -4.296 6.976 -0.547 1.00 98.44 99 ILE A N 1
ATOM 826 C CA . ILE A 1 99 ? -3.403 6.347 -1.515 1.00 98.44 99 ILE A CA 1
ATOM 827 C C . ILE A 1 99 ? -2.797 7.414 -2.428 1.00 98.44 99 ILE A C 1
ATOM 829 O O . ILE A 1 99 ? -3.440 7.990 -3.300 1.00 98.44 99 ILE A O 1
ATOM 833 N N . GLY A 1 100 ? -1.512 7.687 -2.213 1.00 97.38 100 GLY A N 1
ATOM 834 C CA . GLY A 1 100 ? -0.718 8.551 -3.085 1.00 97.38 100 GLY A CA 1
ATOM 835 C C . GLY A 1 100 ? -0.035 7.785 -4.219 1.00 97.38 100 GLY A C 1
ATOM 836 O O . GLY A 1 100 ? -0.235 6.585 -4.405 1.00 97.38 100 GLY A O 1
ATOM 837 N N . LYS A 1 101 ? 0.867 8.476 -4.928 1.00 98.00 101 LYS A N 1
ATOM 838 C CA . LYS A 1 101 ? 1.668 7.899 -6.021 1.00 98.00 101 LYS A CA 1
ATOM 839 C C . LYS A 1 101 ? 2.380 6.596 -5.634 1.00 98.00 101 LYS A C 1
ATOM 841 O O . LYS A 1 101 ? 2.370 5.667 -6.421 1.00 98.00 101 LYS A O 1
ATOM 846 N N . TYR A 1 102 ? 2.939 6.500 -4.427 1.00 98.19 102 TYR A N 1
ATOM 847 C CA . TYR A 1 102 ? 3.612 5.282 -3.958 1.00 98.19 102 TYR A CA 1
ATOM 848 C C . TYR A 1 102 ? 2.692 4.047 -3.918 1.00 98.19 102 TYR A C 1
ATOM 850 O O . TYR A 1 102 ? 3.062 2.984 -4.420 1.00 98.19 102 TYR A O 1
ATOM 858 N N . GLY A 1 103 ? 1.497 4.177 -3.333 1.00 98.56 103 GLY A N 1
ATOM 859 C CA . GLY A 1 103 ? 0.544 3.066 -3.258 1.00 98.56 103 GLY A CA 1
ATOM 860 C C . GLY A 1 103 ? -0.049 2.726 -4.626 1.00 98.56 103 GLY A C 1
ATOM 861 O O . GLY A 1 103 ? -0.190 1.556 -4.964 1.00 98.56 103 GLY A O 1
ATOM 862 N N . ASP A 1 104 ? -0.293 3.746 -5.446 1.00 98.69 104 ASP A N 1
ATOM 863 C CA . ASP A 1 104 ? -0.737 3.607 -6.833 1.00 98.69 104 ASP A CA 1
ATOM 864 C C . ASP A 1 104 ? 0.287 2.878 -7.713 1.00 98.69 104 ASP A C 1
ATOM 866 O O . ASP A 1 104 ? -0.043 1.888 -8.358 1.00 98.69 104 ASP A O 1
ATOM 870 N N . ASP A 1 105 ? 1.552 3.295 -7.674 1.00 98.69 105 ASP A N 1
ATOM 871 C CA . ASP A 1 105 ? 2.643 2.629 -8.383 1.00 98.69 105 ASP A CA 1
ATOM 872 C C . ASP A 1 105 ? 2.818 1.182 -7.888 1.00 98.69 105 ASP A C 1
ATOM 874 O O . ASP A 1 105 ? 2.987 0.278 -8.704 1.00 98.69 105 ASP A O 1
ATOM 878 N N . SER A 1 106 ? 2.700 0.941 -6.573 1.00 98.62 106 SER A N 1
ATOM 879 C CA . SER A 1 106 ? 2.728 -0.415 -6.001 1.00 98.62 106 SER A CA 1
ATOM 880 C C . SER A 1 106 ? 1.604 -1.286 -6.576 1.00 98.62 106 SER A C 1
ATOM 882 O O . SER A 1 106 ? 1.855 -2.377 -7.076 1.00 98.62 106 SER A O 1
ATOM 884 N N . TYR A 1 107 ? 0.363 -0.804 -6.574 1.00 98.75 107 TYR A N 1
ATOM 885 C CA . TYR A 1 107 ? -0.760 -1.544 -7.150 1.00 98.75 107 TYR A CA 1
ATOM 886 C C . TYR A 1 107 ? -0.556 -1.827 -8.643 1.00 98.75 107 TYR A C 1
ATOM 888 O O . TYR A 1 107 ? -0.700 -2.963 -9.092 1.00 98.75 107 TYR A O 1
ATOM 896 N N . ARG A 1 108 ? -0.161 -0.811 -9.414 1.00 98.56 108 ARG A N 1
ATOM 897 C CA . ARG A 1 108 ? 0.046 -0.935 -10.861 1.00 98.56 108 ARG A CA 1
ATOM 898 C C . ARG A 1 108 ? 1.144 -1.941 -11.199 1.00 98.56 108 ARG A C 1
ATOM 900 O O . ARG A 1 108 ? 0.991 -2.734 -12.126 1.00 98.56 108 ARG A O 1
ATOM 907 N N . MET A 1 109 ? 2.232 -1.940 -10.432 1.00 98.06 109 MET A N 1
ATOM 908 C CA . MET A 1 109 ? 3.351 -2.858 -10.635 1.00 98.06 109 MET A CA 1
ATOM 909 C C . MET A 1 109 ? 3.019 -4.297 -10.237 1.00 98.06 109 MET A C 1
ATOM 911 O O . MET A 1 109 ? 3.335 -5.216 -10.989 1.00 98.06 109 MET A O 1
ATOM 915 N N . PHE A 1 110 ? 2.403 -4.501 -9.072 1.00 98.31 110 PHE A N 1
ATOM 916 C CA . PHE A 1 110 ? 2.272 -5.833 -8.478 1.00 98.31 110 PHE A CA 1
ATOM 917 C C . PHE A 1 110 ? 0.919 -6.496 -8.769 1.00 98.31 110 PHE A C 1
ATOM 919 O O . PHE A 1 110 ? 0.886 -7.701 -9.017 1.00 98.31 110 PHE A O 1
ATOM 926 N N . CYS A 1 111 ? -0.179 -5.736 -8.802 1.00 98.19 111 CYS A N 1
ATOM 927 C CA . CYS A 1 111 ? -1.529 -6.295 -8.927 1.00 98.19 111 CYS A CA 1
ATOM 928 C C . CYS A 1 111 ? -2.007 -6.436 -10.381 1.00 98.19 111 CYS A C 1
ATOM 930 O O . CYS A 1 111 ? -2.736 -7.377 -10.680 1.00 98.19 111 CYS A O 1
ATOM 932 N N . ILE A 1 112 ? -1.629 -5.520 -11.286 1.00 96.88 112 ILE A N 1
ATOM 933 C CA . ILE A 1 112 ? -2.224 -5.443 -12.643 1.00 96.88 112 ILE A CA 1
ATOM 934 C C . ILE A 1 112 ? -1.215 -5.437 -13.807 1.00 96.88 112 ILE A C 1
ATOM 936 O O . ILE A 1 112 ? -1.580 -5.131 -14.937 1.00 96.88 112 ILE A O 1
ATOM 940 N N . ASN A 1 113 ? 0.044 -5.810 -13.556 1.00 94.88 113 ASN A N 1
ATOM 941 C CA . ASN A 1 113 ? 1.094 -5.959 -14.579 1.00 94.88 113 ASN A CA 1
ATOM 942 C C . ASN A 1 113 ? 1.365 -4.701 -15.438 1.00 94.88 113 ASN A C 1
ATOM 944 O O . ASN A 1 113 ? 1.789 -4.797 -16.584 1.00 94.88 113 ASN A O 1
ATOM 948 N N . GLU A 1 114 ? 1.177 -3.497 -14.898 1.00 97.12 114 GLU A N 1
ATOM 949 C CA . GLU A 1 114 ? 1.496 -2.243 -15.600 1.00 97.12 114 GLU A CA 1
ATOM 950 C C . GLU A 1 114 ? 2.927 -1.746 -15.307 1.00 97.12 114 GLU A C 1
ATOM 952 O O . GLU A 1 114 ? 3.267 -0.591 -15.571 1.00 97.12 114 GLU A O 1
ATOM 957 N N . TRP A 1 115 ? 3.802 -2.597 -14.761 1.00 96.44 115 TRP A N 1
ATOM 958 C CA . TRP A 1 115 ? 5.116 -2.215 -14.226 1.00 96.44 115 TRP A CA 1
ATOM 959 C C . TRP A 1 115 ? 6.030 -1.480 -15.226 1.00 96.44 115 TRP A C 1
ATOM 961 O O . TRP A 1 115 ? 6.801 -0.599 -14.829 1.00 96.44 115 TRP A O 1
ATOM 971 N N . ARG A 1 116 ? 5.914 -1.759 -16.532 1.00 95.75 116 ARG A N 1
ATOM 972 C CA . ARG A 1 116 ? 6.653 -1.037 -17.586 1.00 95.75 116 ARG A CA 1
ATOM 973 C C . ARG A 1 116 ? 6.220 0.426 -17.727 1.00 95.75 116 ARG A C 1
ATOM 975 O O . ARG A 1 116 ? 7.062 1.283 -17.996 1.00 95.75 116 ARG A O 1
ATOM 982 N N . GLN A 1 117 ? 4.937 0.714 -17.504 1.00 96.56 117 GLN A N 1
ATOM 983 C CA . GLN A 1 117 ? 4.307 2.035 -17.655 1.00 96.56 117 GLN A CA 1
ATOM 984 C C . GLN A 1 117 ? 4.422 2.902 -16.392 1.00 96.56 117 GLN A C 1
ATOM 986 O O . GLN A 1 117 ? 4.032 4.071 -16.385 1.00 96.56 117 GLN A O 1
ATOM 991 N N . VAL A 1 118 ? 4.915 2.322 -15.302 1.00 96.81 118 VAL A N 1
ATOM 992 C CA . VAL A 1 118 ? 5.101 2.997 -14.021 1.00 96.81 118 VAL A CA 1
ATOM 993 C C . VAL A 1 118 ? 6.511 3.582 -13.958 1.00 96.81 118 VAL A C 1
ATOM 995 O O . VAL A 1 118 ? 7.461 2.966 -14.423 1.00 96.81 118 VAL A O 1
ATOM 998 N N . SER A 1 119 ? 6.666 4.762 -13.361 1.00 96.44 119 SER A N 1
ATOM 999 C CA . SER A 1 119 ? 7.971 5.349 -13.025 1.00 96.44 119 SER A CA 1
ATOM 1000 C C . SER A 1 119 ? 7.948 5.731 -11.546 1.00 96.44 119 SER A C 1
ATOM 1002 O O . SER A 1 119 ? 7.462 6.823 -11.236 1.00 96.44 119 SER A O 1
ATOM 1004 N N . PRO A 1 120 ? 8.354 4.832 -10.630 1.00 97.12 120 PRO A N 1
ATOM 1005 C CA . PRO A 1 120 ? 8.281 5.086 -9.194 1.00 97.12 120 PRO A CA 1
ATOM 1006 C C . PRO A 1 120 ? 9.258 6.175 -8.747 1.00 97.12 120 PRO A C 1
ATOM 1008 O O . PRO A 1 120 ? 10.356 6.272 -9.284 1.00 97.12 120 PRO A O 1
ATOM 1011 N N . ASP A 1 121 ? 8.874 6.940 -7.723 1.00 96.06 121 ASP A N 1
ATOM 1012 C CA . ASP A 1 121 ? 9.802 7.826 -6.994 1.00 96.06 121 ASP A CA 1
ATOM 1013 C C . ASP A 1 121 ? 10.386 7.129 -5.749 1.00 96.06 121 ASP A C 1
ATOM 1015 O O . ASP A 1 121 ? 11.407 7.543 -5.202 1.00 96.06 121 ASP A O 1
ATOM 1019 N N . ASP A 1 122 ? 9.718 6.071 -5.276 1.00 97.06 122 ASP A N 1
ATOM 1020 C CA . ASP A 1 122 ? 10.152 5.279 -4.128 1.00 97.06 122 ASP A CA 1
ATOM 1021 C C . ASP A 1 122 ? 11.384 4.437 -4.490 1.00 97.06 122 ASP A C 1
ATOM 1023 O O . ASP A 1 122 ? 11.405 3.751 -5.517 1.00 97.06 122 ASP A O 1
ATOM 1027 N N . ILE A 1 123 ? 12.417 4.494 -3.644 1.00 96.75 123 ILE A N 1
ATOM 1028 C CA . ILE A 1 123 ? 13.708 3.839 -3.896 1.00 96.75 123 ILE A CA 1
ATOM 1029 C C . ILE A 1 123 ? 13.536 2.311 -4.018 1.00 96.75 123 ILE A C 1
ATOM 1031 O O . ILE A 1 123 ? 13.946 1.768 -5.047 1.00 96.75 123 ILE A O 1
ATOM 1035 N N . PRO A 1 124 ? 12.909 1.601 -3.054 1.00 97.25 124 PRO A N 1
ATOM 1036 C CA . PRO A 1 124 ? 12.620 0.173 -3.190 1.00 97.25 124 PRO A CA 1
ATOM 1037 C C . PRO A 1 124 ? 11.843 -0.205 -4.458 1.00 97.25 124 PRO A C 1
ATOM 1039 O O . PRO A 1 124 ? 12.255 -1.129 -5.162 1.00 97.25 124 PRO A O 1
ATOM 1042 N N . LEU A 1 125 ? 10.762 0.510 -4.793 1.00 97.94 125 LEU A N 1
ATOM 1043 C CA . LEU A 1 125 ? 10.008 0.239 -6.026 1.00 97.94 125 LEU A CA 1
ATOM 1044 C C . LEU A 1 125 ? 10.854 0.458 -7.283 1.00 97.94 125 LEU A C 1
ATOM 1046 O O . LEU A 1 125 ? 10.775 -0.328 -8.227 1.00 97.94 125 LEU A O 1
ATOM 1050 N N . THR A 1 126 ? 11.689 1.497 -7.293 1.00 98.25 126 THR A N 1
ATOM 1051 C CA . THR A 1 126 ? 12.612 1.777 -8.400 1.00 98.25 126 THR A CA 1
ATOM 1052 C C . THR A 1 126 ? 13.617 0.643 -8.578 1.00 98.25 126 THR A C 1
ATOM 1054 O O . THR A 1 126 ? 13.834 0.184 -9.698 1.00 98.25 126 THR A O 1
ATOM 1057 N N . MET A 1 127 ? 14.189 0.140 -7.479 1.00 98.31 127 MET A N 1
ATOM 1058 C CA . MET A 1 127 ? 15.108 -1.001 -7.506 1.00 98.31 127 MET A CA 1
ATOM 1059 C C . MET A 1 127 ? 14.426 -2.254 -8.060 1.00 98.31 127 MET A C 1
ATOM 1061 O O . MET A 1 127 ? 14.960 -2.882 -8.972 1.00 98.31 127 MET A O 1
ATOM 1065 N N . TYR A 1 128 ? 13.224 -2.580 -7.574 1.00 98.25 128 TYR A N 1
ATOM 1066 C CA . TYR A 1 128 ? 12.450 -3.718 -8.072 1.00 98.25 128 TYR A CA 1
ATOM 1067 C C . TYR A 1 128 ? 12.134 -3.586 -9.567 1.00 98.25 128 TYR A C 1
ATOM 1069 O O . TYR A 1 128 ? 12.340 -4.529 -10.329 1.00 98.25 128 TYR A O 1
ATOM 1077 N N . ARG A 1 129 ? 11.697 -2.402 -10.018 1.00 97.62 129 ARG A N 1
ATOM 1078 C CA . ARG A 1 129 ? 11.404 -2.146 -11.434 1.00 97.62 129 ARG A CA 1
ATOM 1079 C C . ARG A 1 129 ? 12.642 -2.279 -1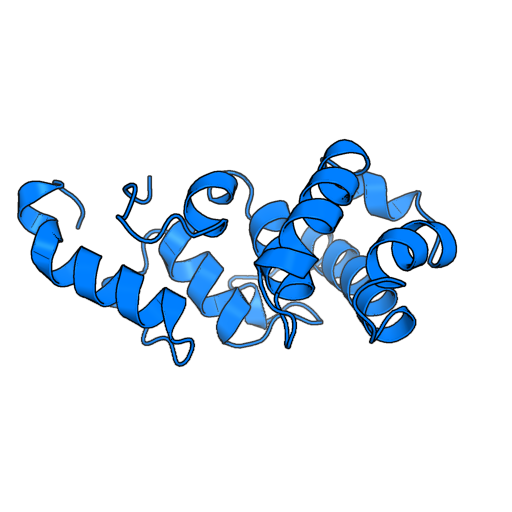2.322 1.00 97.62 129 ARG A C 1
ATOM 1081 O O . ARG A 1 129 ? 12.549 -2.866 -13.395 1.00 97.62 129 ARG A O 1
ATOM 1088 N N . ASN A 1 130 ? 13.783 -1.737 -11.906 1.00 97.56 130 ASN A N 1
ATOM 1089 C CA . ASN A 1 130 ? 15.022 -1.846 -12.680 1.00 97.56 130 ASN A CA 1
ATOM 1090 C C . ASN A 1 130 ? 15.483 -3.301 -12.774 1.00 97.56 130 ASN A C 1
ATOM 1092 O O . ASN A 1 130 ? 15.808 -3.774 -13.859 1.00 97.56 130 ASN A O 1
ATOM 1096 N N . TRP A 1 131 ? 15.400 -4.039 -11.668 1.00 97.81 131 TRP A N 1
ATOM 1097 C CA . TRP A 1 131 ? 15.671 -5.471 -11.667 1.00 97.81 131 TRP A CA 1
ATOM 1098 C C . TRP A 1 131 ? 14.725 -6.244 -12.601 1.00 97.81 131 TRP A C 1
ATOM 1100 O O . TRP A 1 131 ? 15.187 -7.125 -13.326 1.00 97.81 131 TRP A O 1
ATOM 1110 N N . LEU A 1 132 ? 13.430 -5.897 -12.651 1.00 97.19 132 LEU A N 1
ATOM 1111 C CA . LEU A 1 132 ? 12.499 -6.468 -13.631 1.00 97.19 132 LEU A CA 1
ATOM 1112 C C . LEU A 1 132 ? 12.938 -6.182 -15.067 1.00 97.19 132 LEU A C 1
ATOM 1114 O O . LEU A 1 132 ? 12.974 -7.105 -15.871 1.00 97.19 132 LEU A O 1
ATOM 1118 N N . LEU A 1 133 ? 13.305 -4.937 -15.390 1.00 96.25 133 LEU A N 1
ATOM 1119 C CA . LEU A 1 133 ? 13.780 -4.575 -16.732 1.00 96.25 133 LEU A CA 1
ATOM 1120 C C . LEU A 1 133 ? 15.000 -5.407 -17.150 1.00 96.25 133 LEU A C 1
ATOM 1122 O O . LEU A 1 133 ? 15.061 -5.865 -18.286 1.00 96.25 133 LEU A O 1
ATOM 1126 N N . GLU A 1 134 ? 15.938 -5.638 -16.232 1.00 96.81 134 GLU A N 1
ATOM 1127 C CA . GLU A 1 134 ? 17.150 -6.429 -16.478 1.00 96.81 134 GLU A CA 1
ATOM 1128 C C . GLU A 1 134 ? 16.883 -7.936 -16.624 1.00 96.81 134 GLU A C 1
ATOM 1130 O O . GLU A 1 134 ? 17.698 -8.656 -17.199 1.00 96.81 134 GLU A O 1
ATOM 1135 N N . ASN A 1 135 ? 15.768 -8.437 -16.082 1.00 96.75 135 ASN A N 1
ATOM 1136 C CA . ASN A 1 135 ? 15.488 -9.871 -15.983 1.00 96.75 135 ASN A CA 1
ATOM 1137 C C . ASN A 1 135 ? 14.230 -10.318 -16.743 1.00 96.75 135 ASN A C 1
ATOM 1139 O O . ASN A 1 135 ? 13.935 -11.513 -16.722 1.00 96.75 135 ASN A O 1
ATOM 1143 N N . ALA A 1 136 ? 13.510 -9.406 -17.402 1.00 94.06 136 ALA A N 1
ATOM 1144 C CA . ALA A 1 136 ? 12.205 -9.650 -18.021 1.00 94.06 136 ALA A CA 1
ATOM 1145 C C . ALA A 1 136 ? 12.206 -10.882 -18.940 1.00 94.06 136 ALA A C 1
ATOM 1147 O O . ALA A 1 136 ? 11.445 -11.823 -18.709 1.00 94.06 136 ALA A O 1
ATOM 1148 N N . ASP A 1 137 ? 13.148 -10.932 -19.887 1.00 93.44 137 ASP A N 1
ATOM 1149 C CA . ASP A 1 137 ? 13.280 -12.032 -20.851 1.00 93.44 137 ASP A CA 1
ATOM 1150 C C . ASP A 1 137 ? 13.551 -13.375 -20.160 1.00 93.44 137 ASP A C 1
ATOM 1152 O O . ASP A 1 137 ? 12.953 -14.397 -20.489 1.00 93.44 137 ASP A O 1
ATOM 1156 N N . ARG A 1 138 ? 14.434 -13.375 -19.153 1.00 95.12 138 ARG A N 1
ATOM 1157 C CA . ARG A 1 138 ? 14.804 -14.581 -18.395 1.00 95.12 138 ARG A CA 1
ATOM 1158 C C . ARG A 1 138 ? 13.651 -15.090 -17.532 1.00 95.12 138 ARG A C 1
ATOM 1160 O O . ARG A 1 138 ? 13.536 -16.292 -17.309 1.00 95.12 138 ARG A O 1
ATOM 1167 N N . LEU A 1 139 ? 12.852 -14.176 -16.993 1.00 93.19 139 LEU A N 1
ATOM 1168 C CA . LEU A 1 139 ? 11.718 -14.475 -16.123 1.00 93.19 139 LEU A CA 1
ATOM 1169 C C . LEU A 1 139 ? 10.435 -14.767 -16.912 1.00 93.19 139 LEU A C 1
ATOM 1171 O O . LEU A 1 139 ? 9.470 -15.235 -16.314 1.00 93.19 139 LEU A O 1
ATOM 1175 N N . GLY A 1 140 ? 10.422 -14.511 -18.225 1.00 91.00 140 GLY A N 1
ATOM 1176 C CA . GLY A 1 140 ? 9.233 -14.658 -19.061 1.00 91.00 140 GLY A CA 1
ATOM 1177 C C . GLY A 1 140 ? 8.106 -13.713 -18.643 1.00 91.00 140 GLY A C 1
ATOM 1178 O O . GLY A 1 140 ? 6.937 -14.087 -18.726 1.00 91.00 140 GLY A O 1
ATOM 1179 N N . VAL A 1 141 ? 8.456 -12.529 -18.133 1.00 86.44 141 VAL A N 1
ATOM 1180 C CA . VAL A 1 141 ? 7.495 -11.499 -17.725 1.00 86.44 141 VAL A CA 1
ATOM 1181 C C . VAL A 1 141 ? 7.550 -10.358 -18.730 1.00 86.44 141 VAL A C 1
ATOM 1183 O O . VAL A 1 141 ? 8.602 -9.746 -18.916 1.00 86.44 141 VAL A O 1
ATOM 1186 N N . ASP A 1 142 ? 6.422 -10.092 -19.384 1.00 68.44 142 ASP A N 1
ATOM 1187 C CA . ASP A 1 142 ? 6.238 -8.932 -20.260 1.00 68.44 142 ASP A CA 1
ATOM 1188 C C . ASP A 1 142 ? 5.108 -8.035 -19.751 1.00 68.44 142 ASP A C 1
ATOM 1190 O O . ASP A 1 142 ? 4.060 -8.577 -19.313 1.00 68.44 142 ASP A O 1
#

Organism: NCBI:txid320908

InterPro domains:
  IPR003265 HhH-GPD domain [PF00730] (23-86)
  IPR011257 DNA glycosylase [SSF48150] (3-133)
  IPR045138 Methyl-CpG binding protein MeCP2/MBD4 [PTHR15074] (2-138)

Foldseek 3Di:
DQDDDPLPDVLQVCQQPLLLLLLLVLLPVVFDCVLSVVLSVVVCVQDVDLVSLVPDDLVRQLVSCVSGDPRSVSSVQSSQQSVCVPPPPDDFSCVGRPDDLQSRLSNCVRHPLNLVVRDDPDPSSNVSSVVCVVCVVVVVRD

Radius of gyration: 15.08 Å; chains: 1; bounding box: 35×25×40 Å